Protein AF-A0A518JN68-F1 (afdb_monomer_lite)

Structure (mmCIF, N/CA/C/O backbone):
data_AF-A0A518JN68-F1
#
_entry.id   AF-A0A518JN68-F1
#
loop_
_atom_site.group_PDB
_atom_site.id
_atom_site.type_symbol
_atom_site.label_atom_id
_atom_site.label_alt_id
_atom_site.label_comp_id
_atom_site.label_asym_id
_atom_site.label_entity_id
_atom_site.label_seq_id
_atom_site.pdbx_PDB_ins_code
_atom_site.Cartn_x
_atom_site.Cartn_y
_atom_site.Cartn_z
_atom_site.occupancy
_atom_site.B_iso_or_equiv
_atom_site.auth_seq_id
_atom_site.auth_comp_id
_atom_site.auth_asym_id
_atom_site.auth_atom_id
_atom_site.pdbx_PDB_model_num
ATOM 1 N N . MET A 1 1 ? 33.471 -56.513 -25.341 1.00 42.53 1 MET A N 1
ATOM 2 C CA . MET A 1 1 ? 32.987 -55.777 -24.160 1.00 42.53 1 MET A CA 1
ATOM 3 C C . MET A 1 1 ? 33.832 -54.526 -24.106 1.00 42.53 1 MET A C 1
ATOM 5 O O . MET A 1 1 ? 34.968 -54.594 -23.669 1.00 42.53 1 MET A O 1
ATOM 9 N N . SER A 1 2 ? 33.369 -53.483 -24.790 1.00 45.09 2 SER A N 1
ATOM 10 C CA . SER A 1 2 ? 34.049 -52.194 -24.896 1.00 45.09 2 SER A CA 1
ATOM 11 C C . SER A 1 2 ? 33.318 -51.240 -23.969 1.00 45.09 2 SER A C 1
ATOM 13 O O . SER A 1 2 ? 32.197 -50.837 -24.280 1.00 45.09 2 SER A O 1
ATOM 15 N N . ASP A 1 3 ? 33.932 -50.961 -22.826 1.00 44.94 3 ASP A N 1
ATOM 16 C CA . ASP A 1 3 ? 33.468 -49.961 -21.876 1.00 44.94 3 ASP A CA 1
ATOM 17 C C . ASP A 1 3 ? 33.630 -48.584 -22.522 1.00 44.94 3 ASP A C 1
ATOM 19 O O . ASP A 1 3 ? 34.736 -48.113 -22.779 1.00 44.94 3 ASP A O 1
ATOM 23 N N . THR A 1 4 ? 32.505 -47.977 -22.888 1.00 53.88 4 THR A N 1
ATOM 24 C CA . THR A 1 4 ? 32.442 -46.569 -23.270 1.00 53.88 4 THR A CA 1
ATOM 25 C C . THR A 1 4 ? 32.111 -45.796 -22.005 1.00 53.88 4 THR A C 1
ATOM 27 O O . THR A 1 4 ? 30.947 -45.692 -21.624 1.00 53.88 4 THR A O 1
ATOM 30 N N . GLU A 1 5 ? 33.146 -45.299 -21.332 1.00 52.12 5 GLU A N 1
ATOM 31 C CA . GLU A 1 5 ? 33.002 -44.273 -20.303 1.00 52.12 5 GLU A CA 1
ATOM 32 C C . GLU A 1 5 ? 32.445 -43.012 -20.978 1.00 52.12 5 GLU A C 1
ATOM 34 O O . GLU A 1 5 ? 33.136 -42.321 -21.726 1.00 52.12 5 GLU A O 1
ATOM 39 N N . GLN A 1 6 ? 31.152 -42.756 -20.778 1.00 54.94 6 GLN A N 1
ATOM 40 C CA . GLN A 1 6 ? 30.529 -41.481 -21.113 1.00 54.94 6 GLN A CA 1
ATOM 41 C C . GLN A 1 6 ? 31.010 -40.443 -20.096 1.00 54.94 6 GLN A C 1
ATOM 43 O O . GLN A 1 6 ? 30.575 -40.447 -18.946 1.00 54.94 6 GLN A O 1
ATOM 48 N N . GLN A 1 7 ? 31.915 -39.564 -20.528 1.00 51.12 7 GLN A N 1
ATOM 49 C CA . GLN A 1 7 ? 32.165 -38.288 -19.864 1.00 51.12 7 GLN A CA 1
ATOM 50 C C . GLN A 1 7 ? 30.872 -37.466 -19.911 1.00 51.12 7 GLN A C 1
ATOM 52 O O . GLN A 1 7 ? 30.413 -37.079 -20.984 1.00 51.12 7 GLN A O 1
ATOM 57 N N . PHE A 1 8 ? 30.263 -37.258 -18.746 1.00 49.22 8 PHE A N 1
ATOM 58 C CA . PHE A 1 8 ? 29.300 -36.187 -18.531 1.00 49.22 8 PHE A CA 1
ATOM 59 C C . PHE A 1 8 ? 30.104 -34.889 -18.428 1.00 49.22 8 PHE A C 1
ATOM 61 O O . PHE A 1 8 ? 30.828 -34.701 -17.453 1.00 49.22 8 PHE A O 1
ATOM 68 N N . ASP A 1 9 ? 30.008 -34.027 -19.439 1.00 48.59 9 ASP A N 1
ATOM 69 C CA . ASP A 1 9 ? 30.359 -32.618 -19.281 1.00 48.59 9 ASP A CA 1
ATOM 70 C C . ASP A 1 9 ? 29.320 -32.002 -18.329 1.00 48.59 9 ASP A C 1
ATOM 72 O O . ASP A 1 9 ? 28.151 -31.838 -18.691 1.00 48.59 9 ASP A O 1
ATOM 76 N N . GLU A 1 10 ? 29.729 -31.707 -17.093 1.00 53.62 10 GLU A N 1
ATOM 77 C CA . GLU A 1 10 ? 29.070 -30.698 -16.263 1.00 53.62 10 GLU A CA 1
ATOM 78 C C . GLU A 1 10 ? 29.218 -29.364 -16.999 1.00 53.62 10 GLU A C 1
ATOM 80 O O . GLU A 1 10 ? 30.264 -28.717 -16.969 1.00 53.62 10 GLU A O 1
ATOM 85 N N . VAL A 1 11 ? 28.176 -28.983 -17.736 1.00 53.75 11 VAL A N 1
ATOM 86 C CA . VAL A 1 11 ? 28.005 -27.602 -18.174 1.00 53.75 11 VAL A CA 1
ATOM 87 C C . VAL A 1 11 ? 27.607 -26.841 -16.917 1.00 53.75 11 VAL A C 1
ATOM 89 O O . VAL A 1 11 ? 26.432 -26.803 -16.567 1.00 53.75 11 VAL A O 1
ATOM 92 N N . ASP A 1 12 ? 28.600 -26.334 -16.187 1.00 47.81 12 ASP A N 1
ATOM 93 C CA . ASP A 1 12 ? 28.372 -25.337 -15.146 1.00 47.81 12 ASP A CA 1
ATOM 94 C C . ASP A 1 12 ? 27.533 -24.209 -15.761 1.00 47.81 12 ASP A C 1
ATOM 96 O O . ASP A 1 12 ? 27.920 -23.626 -16.779 1.00 47.81 12 ASP A O 1
ATOM 100 N N . ASP A 1 13 ? 26.372 -23.945 -15.161 1.00 52.00 13 ASP A N 1
ATOM 101 C CA . ASP A 1 13 ? 25.485 -22.828 -15.469 1.00 52.00 13 ASP A CA 1
ATOM 102 C C . ASP A 1 13 ? 26.278 -21.511 -15.381 1.00 52.00 13 ASP A C 1
ATOM 104 O O . ASP A 1 13 ? 26.407 -20.898 -14.319 1.00 52.00 13 ASP A O 1
ATOM 108 N N . ILE A 1 14 ? 26.830 -21.052 -16.506 1.00 52.84 14 ILE A N 1
ATOM 109 C CA . ILE A 1 14 ? 27.330 -19.680 -16.650 1.00 52.84 14 ILE A CA 1
ATOM 110 C C . ILE A 1 14 ? 26.118 -18.784 -16.933 1.00 52.84 14 ILE A C 1
ATOM 112 O O . ILE A 1 14 ? 26.011 -18.187 -17.998 1.00 52.84 14 ILE A O 1
ATOM 116 N N . ASP A 1 15 ? 25.205 -18.683 -15.970 1.00 60.00 15 ASP A N 1
ATOM 117 C CA . ASP A 1 15 ? 24.156 -17.662 -15.961 1.00 60.00 15 ASP A CA 1
ATOM 118 C C . ASP A 1 15 ? 24.574 -16.565 -14.977 1.00 60.00 15 ASP A C 1
ATOM 120 O O . ASP A 1 15 ? 24.053 -16.409 -13.872 1.00 60.00 15 ASP A O 1
ATOM 124 N N . GLY A 1 16 ? 25.600 -15.806 -15.375 1.00 65.31 16 GLY A N 1
ATOM 125 C CA . GLY A 1 16 ? 25.858 -14.502 -14.768 1.00 65.31 16 GLY A CA 1
ATOM 126 C C . GLY A 1 16 ? 24.663 -13.566 -15.005 1.00 65.31 16 GLY A C 1
ATOM 127 O O . GLY A 1 16 ? 23.911 -13.771 -15.960 1.00 65.31 16 GLY A O 1
ATOM 128 N N . PRO A 1 17 ? 24.464 -12.535 -14.163 1.00 71.62 17 PRO A N 1
ATOM 129 C CA . PRO A 1 17 ? 23.340 -11.625 -14.337 1.00 71.62 17 PRO A CA 1
ATOM 130 C C . PRO A 1 17 ? 23.443 -10.943 -15.712 1.00 71.62 17 PRO A C 1
ATOM 132 O O . PRO A 1 17 ? 24.482 -10.382 -16.061 1.00 71.62 17 PRO A O 1
ATOM 135 N N . TYR A 1 18 ? 22.373 -11.030 -16.503 1.00 82.69 18 TYR A N 1
ATOM 136 C CA . TYR A 1 18 ? 22.255 -10.392 -17.813 1.00 82.69 18 TYR A CA 1
ATOM 137 C C . TYR A 1 18 ? 21.159 -9.333 -17.775 1.00 82.69 18 TYR A C 1
ATOM 139 O O . TYR A 1 18 ? 20.169 -9.461 -17.060 1.00 82.69 18 TYR A O 1
ATOM 147 N N . CYS A 1 19 ? 21.325 -8.276 -18.560 1.00 85.75 19 CYS A N 1
ATOM 148 C CA . CYS A 1 19 ? 20.320 -7.236 -18.688 1.00 85.75 19 CYS A CA 1
ATOM 149 C C . CYS A 1 19 ? 19.088 -7.772 -19.431 1.00 85.75 19 CYS A C 1
ATOM 151 O O . CYS A 1 19 ? 19.186 -8.119 -20.606 1.00 85.75 19 CYS A O 1
ATOM 153 N N . GLU A 1 20 ? 17.906 -7.756 -18.819 1.00 83.19 20 GLU A N 1
ATOM 154 C CA . GLU A 1 20 ? 16.652 -8.155 -19.478 1.00 83.19 20 GLU A CA 1
ATOM 155 C C . GLU A 1 20 ? 16.263 -7.230 -20.642 1.00 83.19 20 GLU A C 1
ATOM 157 O O . GLU A 1 20 ? 15.602 -7.653 -21.588 1.00 83.19 20 GLU A O 1
ATOM 162 N N . GLY A 1 21 ? 16.693 -5.964 -20.602 1.00 81.94 21 GLY A N 1
ATOM 163 C CA . GLY A 1 21 ? 16.383 -4.980 -21.641 1.00 81.94 21 GLY A CA 1
ATOM 164 C C . GLY A 1 21 ? 17.156 -5.179 -22.949 1.00 81.94 21 GLY A C 1
ATOM 165 O O . GLY A 1 21 ? 16.618 -4.909 -24.023 1.00 81.94 21 GLY A O 1
ATOM 166 N N . CYS A 1 22 ? 18.410 -5.641 -22.883 1.00 86.69 22 CYS A N 1
ATOM 167 C CA . CYS A 1 22 ? 19.275 -5.775 -24.065 1.00 86.69 22 CYS A CA 1
ATOM 168 C C . CYS A 1 22 ? 19.955 -7.144 -24.230 1.00 86.69 22 CYS A C 1
ATOM 170 O O . CYS A 1 22 ? 20.584 -7.374 -25.262 1.00 86.69 22 CYS A O 1
ATOM 172 N N . GLY A 1 23 ? 19.834 -8.044 -23.254 1.00 83.06 23 GLY A N 1
ATOM 173 C CA . GLY A 1 23 ? 20.484 -9.358 -23.232 1.00 83.06 23 GLY A CA 1
ATOM 174 C C . GLY A 1 23 ? 21.990 -9.319 -22.965 1.00 83.06 23 GLY A C 1
ATOM 175 O O . GLY A 1 23 ? 22.656 -10.336 -23.131 1.00 83.06 23 GLY A O 1
ATOM 176 N N . ASP A 1 24 ? 22.544 -8.159 -22.603 1.00 82.62 24 ASP A N 1
ATOM 177 C CA . ASP A 1 24 ? 23.982 -8.004 -22.388 1.00 82.62 24 ASP A CA 1
ATOM 178 C C . ASP A 1 24 ? 24.397 -8.538 -21.011 1.00 82.62 24 ASP A C 1
ATOM 180 O O . ASP A 1 24 ? 23.756 -8.239 -20.004 1.00 82.62 24 ASP A O 1
ATOM 184 N N . SER A 1 25 ? 25.478 -9.314 -20.966 1.00 74.69 25 SER A N 1
ATOM 185 C CA . SER A 1 25 ? 26.026 -9.937 -19.753 1.00 74.69 25 SER A CA 1
ATOM 186 C C . SER A 1 25 ? 27.144 -9.093 -19.128 1.00 74.69 25 SER A C 1
ATOM 188 O O . SER A 1 25 ? 28.075 -9.625 -18.515 1.00 74.69 25 SER A O 1
ATOM 190 N N . THR A 1 26 ? 27.143 -7.783 -19.382 1.00 63.50 26 THR A N 1
ATOM 191 C CA . THR A 1 26 ? 28.141 -6.864 -18.834 1.00 63.50 26 THR A CA 1
ATOM 192 C C . THR A 1 26 ? 27.964 -6.739 -17.322 1.00 63.50 26 THR A C 1
ATOM 194 O O . THR A 1 26 ? 26.854 -6.768 -16.806 1.00 63.50 26 THR A O 1
ATOM 197 N N . GLY A 1 27 ? 29.073 -6.626 -16.585 1.00 63.75 27 GLY A N 1
ATOM 198 C CA . GLY A 1 27 ? 29.074 -6.635 -15.114 1.00 63.75 27 GLY A CA 1
ATOM 199 C C . GLY A 1 27 ? 28.425 -5.417 -14.440 1.00 63.75 27 GLY A C 1
ATOM 200 O O . GLY A 1 27 ? 28.427 -5.350 -13.214 1.00 63.75 27 GLY A O 1
ATOM 201 N N . ASP A 1 28 ? 27.875 -4.486 -15.222 1.00 70.44 28 ASP A N 1
ATOM 202 C CA . ASP A 1 28 ? 27.237 -3.243 -14.782 1.00 70.44 28 ASP A CA 1
ATOM 203 C C . ASP A 1 28 ? 25.706 -3.381 -14.878 1.00 70.44 28 ASP A C 1
ATOM 205 O O . ASP A 1 28 ? 25.032 -2.659 -15.619 1.00 70.44 28 ASP A O 1
ATOM 209 N N . VAL A 1 29 ? 25.160 -4.385 -14.186 1.00 76.12 29 VAL A N 1
ATOM 210 C CA . VAL A 1 29 ? 23.715 -4.637 -14.096 1.00 76.12 29 VAL A CA 1
ATOM 211 C C . VAL A 1 29 ? 23.219 -4.412 -12.671 1.00 76.12 29 VAL A C 1
ATOM 213 O O . VAL A 1 29 ? 23.753 -4.964 -11.709 1.00 76.12 29 VAL A O 1
ATOM 216 N N . GLU A 1 30 ? 22.169 -3.608 -12.537 1.00 77.56 30 GLU A N 1
ATOM 217 C CA . GLU A 1 30 ? 21.466 -3.363 -11.284 1.00 77.56 30 GLU A CA 1
ATOM 218 C C . GLU A 1 30 ? 20.262 -4.303 -11.156 1.00 77.56 30 GLU A C 1
ATOM 220 O O . GLU A 1 30 ? 19.541 -4.561 -12.124 1.00 77.56 30 GLU A O 1
ATOM 225 N N . SER A 1 31 ? 20.030 -4.810 -9.942 1.00 77.06 31 SER A N 1
ATOM 226 C CA . SER A 1 31 ? 18.837 -5.599 -9.627 1.00 77.06 31 SER A CA 1
ATOM 227 C C . SER A 1 31 ? 17.668 -4.675 -9.300 1.00 77.06 31 SER A C 1
ATOM 229 O O . SER A 1 31 ? 17.744 -3.824 -8.407 1.00 77.06 31 SER A O 1
ATOM 231 N N . LEU A 1 32 ? 16.552 -4.896 -9.988 1.00 75.25 32 LEU A N 1
ATOM 232 C CA . LEU A 1 32 ? 15.265 -4.299 -9.678 1.00 75.25 32 LEU A CA 1
ATOM 233 C C . LEU A 1 32 ? 14.252 -5.428 -9.466 1.00 75.25 32 LEU A C 1
ATOM 235 O O . LEU A 1 32 ? 13.670 -5.940 -10.415 1.00 75.25 32 LEU A O 1
ATOM 239 N N . GLY A 1 33 ? 14.063 -5.827 -8.204 1.00 76.12 33 GLY A N 1
ATOM 240 C CA . GLY A 1 33 ? 13.282 -7.029 -7.891 1.00 76.12 33 GLY A CA 1
ATOM 241 C C . GLY A 1 33 ? 14.067 -8.281 -8.277 1.00 76.12 33 GLY A C 1
ATOM 242 O O . GLY A 1 33 ? 15.260 -8.361 -7.982 1.00 76.12 33 GLY A O 1
ATOM 243 N N . ASP A 1 34 ? 13.411 -9.211 -8.962 1.00 75.75 34 ASP A N 1
ATOM 244 C CA . ASP A 1 34 ? 14.040 -10.451 -9.444 1.00 75.75 34 ASP A CA 1
ATOM 245 C C . ASP A 1 34 ? 14.740 -10.286 -10.810 1.00 75.75 34 ASP A C 1
ATOM 247 O O . ASP A 1 34 ? 15.384 -11.213 -11.302 1.00 75.75 34 ASP A O 1
ATOM 251 N N . SER A 1 35 ? 14.657 -9.089 -11.396 1.00 79.81 35 SER A N 1
ATOM 252 C CA . SER A 1 35 ? 15.182 -8.758 -12.721 1.00 79.81 35 SER A CA 1
ATOM 253 C C . SER A 1 35 ? 16.469 -7.942 -12.659 1.00 79.81 35 SER A C 1
ATOM 255 O O . SER A 1 35 ? 16.674 -7.146 -11.738 1.00 79.81 35 SER A O 1
ATOM 257 N N . TRP A 1 36 ? 17.310 -8.081 -13.685 1.00 84.12 36 TRP A N 1
ATOM 258 C CA . TRP A 1 36 ? 18.582 -7.365 -13.815 1.00 84.12 36 TRP A CA 1
ATOM 259 C C . TRP A 1 36 ? 18.569 -6.473 -15.056 1.00 84.12 36 TRP A C 1
ATOM 261 O O . TRP A 1 36 ? 18.183 -6.907 -16.139 1.00 84.12 36 TRP A O 1
ATOM 271 N N . TYR A 1 37 ? 19.001 -5.220 -14.919 1.00 85.62 37 TYR A N 1
ATOM 272 C CA . TYR A 1 37 ? 19.050 -4.251 -16.016 1.00 85.62 37 TYR A CA 1
ATOM 273 C C . TYR A 1 37 ? 20.385 -3.519 -16.015 1.00 85.62 37 TYR A C 1
ATOM 275 O O . TYR A 1 37 ? 20.862 -3.111 -14.964 1.00 85.62 37 TYR A O 1
ATOM 283 N N . CYS A 1 38 ? 20.971 -3.291 -17.190 1.00 88.62 38 CYS A N 1
ATOM 284 C CA . CYS A 1 38 ? 22.090 -2.361 -17.294 1.00 88.62 38 CYS A CA 1
ATOM 285 C C . CYS A 1 38 ? 21.598 -0.920 -17.121 1.00 88.62 38 CYS A C 1
ATOM 287 O O . CYS A 1 38 ? 20.467 -0.597 -17.510 1.00 88.62 38 CYS A O 1
ATOM 289 N N . ASP A 1 39 ? 22.466 -0.042 -16.617 1.00 86.00 39 ASP A N 1
ATOM 290 C CA . ASP A 1 39 ? 22.148 1.363 -16.321 1.00 86.00 39 ASP A CA 1
ATOM 291 C C . ASP A 1 39 ? 21.450 2.075 -17.480 1.00 86.00 39 ASP A C 1
ATOM 293 O O . ASP A 1 39 ? 20.510 2.843 -17.279 1.00 86.00 39 ASP A O 1
ATOM 297 N N . SER A 1 40 ? 21.884 1.807 -18.716 1.00 86.38 40 SER A N 1
ATOM 298 C CA . SER A 1 40 ? 21.300 2.428 -19.906 1.00 86.38 40 SER A CA 1
ATOM 299 C C . SER A 1 40 ? 19.868 1.967 -20.164 1.00 86.38 40 SER A C 1
ATOM 301 O O . SER A 1 40 ? 19.033 2.790 -20.537 1.00 86.38 40 SER A O 1
ATOM 303 N N . CYS A 1 41 ? 19.581 0.670 -20.017 1.00 86.31 41 CYS A N 1
ATOM 304 C CA . CYS A 1 41 ? 18.232 0.144 -20.228 1.00 86.31 41 CYS A CA 1
ATOM 305 C C . CYS A 1 41 ? 17.305 0.596 -19.103 1.00 86.31 41 CYS A C 1
ATOM 307 O O . CYS A 1 41 ? 16.192 1.047 -19.370 1.00 86.31 41 CYS A O 1
ATOM 309 N N . LEU A 1 42 ? 17.793 0.549 -17.861 1.00 86.44 42 LEU A N 1
ATOM 310 C CA . LEU A 1 42 ? 17.030 0.994 -16.706 1.00 86.44 42 LEU A CA 1
ATOM 311 C C . LEU A 1 42 ? 16.724 2.494 -16.788 1.00 86.44 42 LEU A C 1
ATOM 313 O O . LEU A 1 42 ? 15.569 2.890 -16.663 1.00 86.44 42 LEU A O 1
ATOM 317 N N . SER A 1 43 ? 17.723 3.329 -17.083 1.00 86.69 43 SER A N 1
ATOM 318 C CA . SER A 1 43 ? 17.543 4.783 -17.212 1.00 86.69 43 SER A CA 1
ATOM 319 C C . SER A 1 43 ? 16.575 5.164 -18.331 1.00 86.69 43 SER A C 1
ATOM 321 O O . SER A 1 43 ? 15.871 6.166 -18.212 1.00 86.69 43 SER A O 1
ATOM 323 N N . ALA A 1 44 ? 16.534 4.384 -19.416 1.00 88.12 44 ALA A N 1
ATOM 324 C CA . ALA A 1 44 ? 15.612 4.615 -20.521 1.00 88.12 44 ALA A CA 1
ATOM 325 C C . ALA A 1 44 ? 14.173 4.197 -20.180 1.00 88.12 44 ALA A C 1
ATOM 327 O O . ALA A 1 44 ? 13.243 4.916 -20.527 1.00 88.12 44 ALA A O 1
ATOM 328 N N . ALA A 1 45 ? 13.984 3.062 -19.500 1.00 88.06 45 ALA A N 1
ATOM 329 C CA . ALA A 1 45 ? 12.660 2.495 -19.244 1.00 88.06 45 ALA A CA 1
ATOM 330 C C . ALA A 1 45 ? 11.981 3.043 -17.975 1.00 88.06 45 ALA A C 1
ATOM 332 O O . ALA A 1 45 ? 10.760 3.196 -17.930 1.00 88.06 45 ALA A O 1
ATOM 333 N N . LEU A 1 46 ? 12.761 3.365 -16.938 1.00 89.44 46 LEU A N 1
ATOM 334 C CA . LEU A 1 46 ? 12.247 3.746 -15.622 1.00 89.44 46 LEU A CA 1
ATOM 335 C C . LEU A 1 46 ? 11.306 4.969 -15.641 1.00 89.44 46 LEU A C 1
ATOM 337 O O . LEU A 1 46 ? 10.287 4.919 -14.946 1.00 89.44 46 LEU A O 1
ATOM 341 N N . PRO A 1 47 ? 11.577 6.059 -16.394 1.00 92.75 47 PRO A N 1
ATOM 342 C CA . PRO A 1 47 ? 10.663 7.201 -16.460 1.00 92.75 47 PRO A CA 1
ATOM 343 C C . PRO A 1 47 ? 9.287 6.837 -17.031 1.00 92.75 47 PRO A C 1
ATOM 345 O O . PRO A 1 47 ? 8.263 7.271 -16.491 1.00 92.75 47 PRO A O 1
ATOM 348 N N . ASP A 1 48 ? 9.264 6.014 -18.080 1.00 93.56 48 ASP A N 1
ATOM 349 C CA . ASP A 1 48 ? 8.029 5.570 -18.727 1.00 93.56 48 ASP A CA 1
ATOM 350 C C . ASP A 1 48 ? 7.239 4.665 -17.778 1.00 93.56 48 ASP A C 1
ATOM 352 O O . ASP A 1 48 ? 6.064 4.920 -17.520 1.00 93.56 48 ASP A O 1
ATOM 356 N N . TRP A 1 49 ? 7.897 3.692 -17.138 1.00 93.81 49 TRP A N 1
ATOM 357 C CA . TRP A 1 49 ? 7.252 2.820 -16.149 1.00 93.81 49 TRP A CA 1
ATOM 358 C C . TRP A 1 49 ? 6.699 3.586 -14.946 1.00 93.81 49 TRP A C 1
ATOM 360 O O . TRP A 1 49 ? 5.580 3.312 -14.516 1.00 93.81 49 TRP A O 1
ATOM 370 N N . LYS A 1 50 ? 7.440 4.567 -14.407 1.00 94.00 50 LYS A N 1
ATOM 371 C CA . LYS A 1 50 ? 6.948 5.429 -13.316 1.00 94.00 50 LYS A CA 1
ATOM 372 C C . LYS A 1 50 ? 5.704 6.214 -13.747 1.00 94.00 50 LYS A C 1
ATOM 374 O O . LYS A 1 50 ? 4.774 6.363 -12.952 1.00 94.00 50 LYS A O 1
ATOM 379 N N . THR A 1 51 ? 5.681 6.708 -14.986 1.00 96.12 51 THR A N 1
ATOM 380 C CA . THR A 1 51 ? 4.542 7.455 -15.539 1.00 96.12 51 THR A CA 1
ATOM 381 C C . THR A 1 51 ? 3.326 6.548 -15.711 1.00 96.12 51 THR A C 1
ATOM 383 O O . THR A 1 51 ? 2.268 6.848 -15.159 1.00 96.12 51 THR A O 1
ATOM 386 N N . GLU A 1 52 ? 3.491 5.403 -16.377 1.00 96.88 52 GLU A N 1
ATOM 387 C CA . GLU A 1 52 ? 2.428 4.411 -16.577 1.00 96.88 52 GLU A CA 1
ATOM 388 C C . GLU A 1 52 ? 1.842 3.924 -15.246 1.00 96.88 52 GLU A C 1
ATOM 390 O O . GLU A 1 52 ? 0.624 3.906 -15.070 1.00 96.88 52 GLU A O 1
ATOM 395 N N . ALA A 1 53 ? 2.697 3.572 -14.282 1.00 95.81 53 ALA A N 1
ATOM 396 C CA . ALA A 1 53 ? 2.274 3.094 -12.970 1.00 95.81 53 ALA A CA 1
ATOM 397 C C . ALA A 1 53 ? 1.477 4.154 -12.201 1.00 95.81 53 ALA A C 1
ATOM 399 O O . ALA A 1 53 ? 0.462 3.843 -11.571 1.00 95.81 53 ALA A O 1
ATOM 400 N N . ARG A 1 54 ? 1.902 5.422 -12.274 1.00 96.88 54 ARG A N 1
ATOM 401 C CA . ARG A 1 54 ? 1.183 6.538 -11.654 1.00 96.88 54 ARG A CA 1
ATOM 402 C C . ARG A 1 54 ? -0.185 6.745 -12.295 1.00 96.88 54 ARG A C 1
ATOM 404 O O . ARG A 1 54 ? -1.171 6.896 -11.576 1.00 96.88 54 ARG A O 1
ATOM 411 N N . GLU A 1 55 ? -0.257 6.765 -13.622 1.00 98.06 55 GLU A N 1
ATOM 412 C CA . GLU A 1 55 ? -1.523 6.918 -14.347 1.00 98.06 55 GLU A CA 1
ATOM 413 C C . GLU A 1 55 ? -2.478 5.761 -14.055 1.00 98.06 55 GLU A C 1
ATOM 415 O O . GLU A 1 55 ? -3.656 5.988 -13.771 1.00 98.06 55 GLU A O 1
ATOM 420 N N . PHE A 1 56 ? -1.960 4.532 -14.038 1.00 97.50 56 PHE A N 1
ATOM 421 C CA . PHE A 1 56 ? -2.714 3.350 -13.645 1.00 97.50 56 PHE A CA 1
ATOM 422 C C . PHE A 1 56 ? -3.269 3.493 -12.224 1.00 97.50 56 PHE A C 1
ATOM 424 O O . PHE A 1 56 ? -4.473 3.341 -12.012 1.00 97.50 56 PHE A O 1
ATOM 431 N N . ALA A 1 57 ? -2.422 3.841 -11.251 1.00 97.56 57 ALA A N 1
ATOM 432 C CA . ALA A 1 57 ? -2.838 3.994 -9.862 1.00 97.56 57 ALA A CA 1
ATOM 433 C C . ALA A 1 57 ? -3.921 5.076 -9.706 1.00 97.56 57 ALA A C 1
ATOM 435 O O . ALA A 1 57 ? -4.931 4.828 -9.049 1.00 97.56 57 ALA A O 1
ATOM 436 N N . LEU A 1 58 ? -3.768 6.231 -10.365 1.00 97.75 58 LEU A N 1
ATOM 437 C CA . LEU A 1 58 ? -4.761 7.315 -10.358 1.00 97.75 58 LEU A CA 1
ATOM 438 C C . LEU A 1 58 ? -6.120 6.887 -10.926 1.00 97.75 58 LEU A C 1
ATOM 440 O O . LEU A 1 58 ? -7.154 7.342 -10.442 1.00 97.75 58 LEU A O 1
ATOM 444 N N . GLN A 1 59 ? -6.127 6.037 -11.952 1.00 98.06 59 GLN A N 1
ATOM 445 C CA . GLN A 1 59 ? -7.358 5.581 -12.599 1.00 98.06 59 GLN A CA 1
ATOM 446 C C . GLN A 1 59 ? -8.049 4.443 -11.843 1.00 98.06 59 GLN A C 1
ATOM 448 O O . GLN A 1 59 ? -9.276 4.347 -11.871 1.00 98.06 59 GLN A O 1
ATOM 453 N N . GLN A 1 60 ? -7.275 3.552 -11.219 1.00 98.19 60 GLN A N 1
ATOM 454 C CA . GLN A 1 60 ? -7.795 2.288 -10.694 1.00 98.19 60 GLN A CA 1
ATOM 455 C C . GLN A 1 60 ? -8.012 2.288 -9.178 1.00 98.19 60 GLN A C 1
ATOM 457 O O . GLN A 1 60 ? -8.897 1.573 -8.703 1.00 98.19 60 GLN A O 1
ATOM 462 N N . CYS A 1 61 ? -7.235 3.054 -8.408 1.00 98.44 61 CYS A N 1
ATOM 463 C CA . CYS A 1 61 ? -7.331 3.059 -6.946 1.00 98.44 61 CYS A CA 1
ATOM 464 C C . CYS A 1 61 ? -8.618 3.740 -6.475 1.00 98.44 61 CYS A C 1
ATOM 466 O O . CYS A 1 61 ? -8.969 4.823 -6.946 1.00 98.44 61 CYS A O 1
ATOM 468 N N . LYS A 1 62 ? -9.317 3.121 -5.519 1.00 98.06 62 LYS A N 1
ATOM 469 C CA . LYS A 1 62 ? -10.541 3.682 -4.937 1.00 98.06 62 LYS A CA 1
ATOM 470 C C . LYS A 1 62 ? -10.858 3.103 -3.563 1.00 98.06 62 LYS A C 1
ATOM 472 O O . LYS A 1 62 ? -10.580 1.938 -3.282 1.00 98.06 62 LYS A O 1
ATOM 477 N N . ILE A 1 63 ? -11.555 3.903 -2.765 1.00 97.81 63 ILE A N 1
ATOM 478 C CA . ILE A 1 63 ? -12.266 3.448 -1.568 1.00 97.81 63 ILE A CA 1
ATOM 479 C C . ILE A 1 63 ? -13.527 2.704 -2.022 1.00 97.81 63 ILE A C 1
ATOM 481 O O . ILE A 1 63 ? -14.271 3.180 -2.884 1.00 97.81 63 ILE A O 1
ATOM 485 N N . THR A 1 64 ? -13.743 1.504 -1.495 1.00 97.69 64 THR A N 1
ATOM 486 C CA . THR A 1 64 ? -14.828 0.602 -1.915 1.00 97.69 64 THR A CA 1
ATOM 487 C C . THR A 1 64 ? -15.979 0.546 -0.923 1.00 97.69 64 THR A C 1
ATOM 489 O O . THR A 1 64 ? -17.100 0.219 -1.314 1.00 97.69 64 THR A O 1
ATOM 492 N N . THR A 1 65 ? -15.720 0.862 0.343 1.00 96.50 65 THR A N 1
ATOM 493 C CA . THR A 1 65 ? -16.693 0.841 1.442 1.00 96.50 65 THR A CA 1
ATOM 494 C C . THR A 1 65 ? -16.418 1.988 2.412 1.00 96.50 65 THR A C 1
ATOM 496 O O . THR A 1 65 ? -15.368 2.620 2.359 1.00 96.50 65 THR A O 1
ATOM 499 N N . ALA A 1 66 ? -17.386 2.292 3.280 1.00 96.31 66 ALA A N 1
ATOM 500 C CA . ALA A 1 66 ? -17.242 3.355 4.271 1.00 96.31 66 ALA A CA 1
ATOM 501 C C . ALA A 1 66 ? -16.112 3.040 5.263 1.00 96.31 66 ALA A C 1
ATOM 503 O O . ALA A 1 66 ? -16.077 1.942 5.820 1.00 96.31 66 ALA A O 1
ATOM 504 N N . ILE A 1 67 ? -15.226 4.012 5.484 1.00 96.12 67 ILE A N 1
ATOM 505 C CA . ILE A 1 67 ? -14.103 3.902 6.418 1.00 96.12 67 ILE A CA 1
ATOM 506 C C . ILE A 1 67 ? -14.635 3.988 7.857 1.00 96.12 67 ILE A C 1
ATOM 508 O O . ILE A 1 67 ? -15.442 4.871 8.150 1.00 96.12 67 ILE A O 1
ATOM 512 N N . PRO A 1 68 ? -14.221 3.084 8.763 1.00 94.44 68 PRO A N 1
ATOM 513 C CA . PRO A 1 68 ? -14.609 3.153 10.162 1.00 94.44 68 PRO A CA 1
ATOM 514 C C . PRO A 1 68 ? -13.836 4.263 10.876 1.00 94.44 68 PRO A C 1
ATOM 516 O O . PRO A 1 68 ? -12.654 4.477 10.606 1.00 94.44 68 PRO A O 1
ATOM 519 N N . GLU A 1 69 ? -14.481 4.916 11.837 1.00 91.69 69 GLU A N 1
ATOM 520 C CA . GLU A 1 69 ? -13.820 5.868 12.730 1.00 91.69 69 GLU A CA 1
ATOM 521 C C . GLU A 1 69 ? -12.767 5.151 13.590 1.00 91.69 69 GLU A C 1
ATOM 523 O O . GLU A 1 69 ? -12.971 4.017 14.042 1.00 91.69 69 GLU A O 1
ATOM 528 N N . PHE A 1 70 ? -11.623 5.800 13.805 1.00 94.12 70 PHE A N 1
ATOM 529 C CA . PHE A 1 70 ? -10.587 5.283 14.690 1.00 94.12 70 PHE 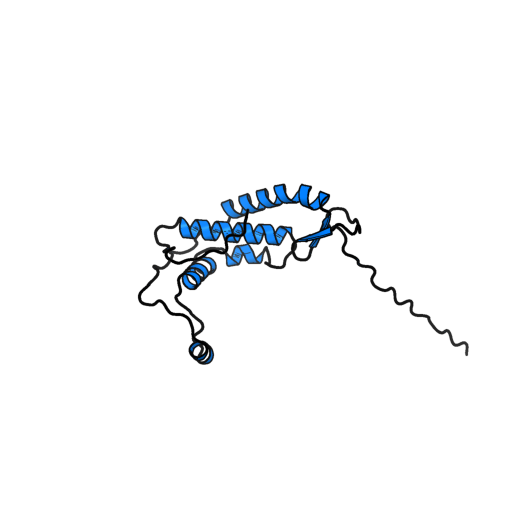A CA 1
ATOM 530 C C . PHE A 1 70 ? -10.933 5.572 16.157 1.00 94.12 70 PHE A C 1
ATOM 532 O O . PHE A 1 70 ? -11.031 6.727 16.568 1.00 94.12 70 PHE A O 1
ATOM 539 N N . ASP A 1 71 ? -11.074 4.522 16.971 1.00 91.94 71 ASP A N 1
ATOM 540 C CA . ASP A 1 71 ? -11.257 4.670 18.416 1.00 91.94 71 ASP A CA 1
ATOM 541 C C . ASP A 1 71 ? -9.905 4.681 19.141 1.00 91.94 71 ASP A C 1
ATOM 543 O O . ASP A 1 71 ? -9.311 3.637 19.427 1.00 91.94 71 ASP A O 1
ATOM 547 N N . SER A 1 72 ? -9.431 5.885 19.463 1.00 90.56 72 SER A N 1
ATOM 548 C CA . SER A 1 72 ? -8.196 6.083 20.230 1.00 90.56 72 SER A CA 1
ATOM 549 C C . SER A 1 72 ? -8.261 5.552 21.671 1.00 90.56 72 SER A C 1
ATOM 551 O O . SER A 1 72 ? -7.213 5.286 22.263 1.00 90.56 72 SER A O 1
ATOM 553 N N . LEU A 1 73 ? -9.455 5.367 22.251 1.00 92.44 73 LEU A N 1
ATOM 554 C CA . LEU A 1 73 ? -9.610 4.816 23.603 1.00 92.44 73 LEU A CA 1
ATOM 555 C C . LEU A 1 73 ? -9.405 3.299 23.635 1.00 92.44 73 LEU A C 1
ATOM 557 O O . LEU A 1 73 ? -9.035 2.760 24.678 1.00 92.44 73 LEU A O 1
ATOM 561 N N . ASP A 1 74 ? -9.587 2.632 22.496 1.00 91.69 74 ASP A N 1
ATOM 562 C CA . ASP A 1 74 ? -9.297 1.211 22.302 1.00 91.69 74 ASP A CA 1
ATOM 563 C C . ASP A 1 74 ? -7.892 0.981 21.713 1.00 91.69 74 ASP A C 1
ATOM 565 O O . ASP A 1 74 ? -7.605 -0.064 21.132 1.00 91.69 74 ASP A O 1
ATOM 569 N N . GLN A 1 75 ? -6.975 1.947 21.817 1.00 93.00 75 GLN A N 1
ATOM 570 C CA . GLN A 1 75 ? -5.635 1.773 21.267 1.00 93.00 75 GLN A CA 1
ATOM 571 C C . GLN A 1 75 ? -4.846 0.704 22.039 1.00 93.00 75 GLN A C 1
ATOM 573 O O . GLN A 1 75 ? -4.415 0.910 23.175 1.00 93.00 75 GLN A O 1
ATOM 578 N N . HIS A 1 76 ? -4.566 -0.422 21.384 1.00 92.94 76 HIS A N 1
ATOM 579 C CA . HIS A 1 76 ? -3.781 -1.512 21.957 1.00 92.94 76 HIS A CA 1
ATOM 580 C C . HIS A 1 76 ? -2.873 -2.177 20.915 1.00 92.94 76 HIS A C 1
AT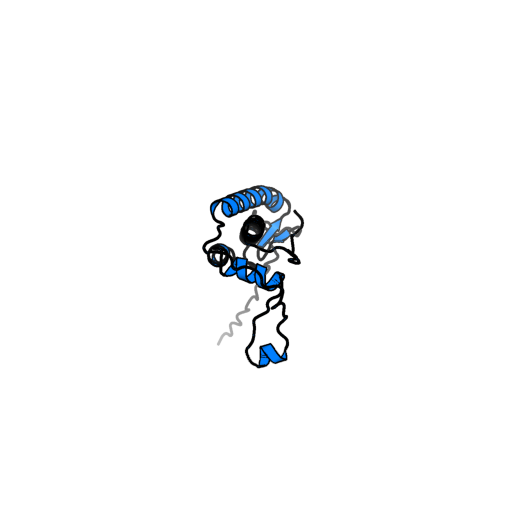OM 582 O O . HIS A 1 76 ? -3.140 -2.177 19.710 1.00 92.94 76 HIS A O 1
ATOM 588 N N . ARG A 1 77 ? -1.772 -2.763 21.392 1.00 94.06 77 ARG A N 1
ATOM 589 C CA . ARG A 1 77 ? -0.888 -3.625 20.603 1.00 94.06 77 ARG A CA 1
ATOM 590 C C . ARG A 1 77 ? -1.062 -5.056 21.092 1.00 94.06 77 ARG A C 1
ATOM 592 O O . ARG A 1 77 ? -0.941 -5.292 22.289 1.00 94.06 77 ARG A O 1
ATOM 599 N N . CYS A 1 78 ? -1.266 -5.980 20.160 1.00 93.88 78 CYS A N 1
ATOM 600 C CA . CYS A 1 78 ? -1.266 -7.413 20.430 1.00 93.88 78 CYS A CA 1
ATOM 601 C C . CYS A 1 78 ? 0.027 -7.806 21.149 1.00 93.88 78 CYS A C 1
ATOM 603 O O . CYS A 1 78 ? 1.132 -7.566 20.645 1.00 93.88 78 CYS A O 1
ATOM 605 N N . THR A 1 79 ? -0.108 -8.418 22.320 1.00 93.88 79 THR A N 1
ATOM 606 C CA . THR A 1 79 ? 1.024 -8.997 23.041 1.00 93.88 79 THR A CA 1
ATOM 607 C C . THR A 1 79 ? 1.329 -10.410 22.525 1.00 93.88 79 THR A C 1
ATOM 609 O O . THR A 1 79 ? 0.507 -11.017 21.833 1.00 93.88 79 THR A O 1
ATOM 612 N N . PRO A 1 80 ? 2.508 -10.976 22.840 1.00 95.62 80 PRO A N 1
ATOM 613 C CA . PRO A 1 80 ? 2.789 -12.379 22.540 1.00 95.62 80 PRO A CA 1
ATOM 614 C C . PRO A 1 80 ? 1.782 -13.354 23.173 1.00 95.62 80 PRO A C 1
ATOM 616 O O . PRO A 1 80 ? 1.434 -14.351 22.541 1.00 95.62 80 PRO A O 1
ATOM 619 N N . ASP A 1 81 ? 1.290 -13.057 24.381 1.00 95.81 81 ASP A N 1
ATOM 620 C CA . ASP A 1 81 ? 0.297 -13.888 25.073 1.00 95.81 81 ASP A CA 1
ATOM 621 C C . ASP A 1 81 ? -1.071 -13.815 24.376 1.00 95.81 81 ASP A C 1
ATOM 623 O O . ASP A 1 81 ? -1.683 -14.854 24.132 1.00 95.81 81 ASP A O 1
ATOM 627 N N . ASP A 1 82 ? -1.505 -12.619 23.956 1.00 94.44 82 ASP A N 1
ATOM 628 C CA . ASP A 1 82 ? -2.715 -12.430 23.138 1.00 94.44 82 ASP A CA 1
ATOM 629 C C . ASP A 1 82 ? -2.647 -13.277 21.864 1.00 94.44 82 ASP A C 1
ATOM 631 O O . ASP A 1 82 ? -3.568 -14.040 21.554 1.00 94.44 82 ASP A O 1
ATOM 635 N N . TYR A 1 83 ? -1.503 -13.219 21.177 1.00 92.06 83 TYR A N 1
ATOM 636 C CA . TYR A 1 83 ? -1.265 -13.988 19.962 1.00 92.06 83 TYR A CA 1
ATOM 637 C C . TYR A 1 83 ? -1.332 -15.498 20.218 1.00 92.06 83 TYR A C 1
ATOM 639 O O . TYR A 1 83 ? -1.943 -16.234 19.436 1.00 92.06 83 TYR A O 1
ATOM 647 N N . ALA A 1 84 ? -0.741 -15.969 21.322 1.00 95.25 84 ALA A N 1
ATOM 648 C CA . ALA A 1 84 ? -0.792 -17.370 21.740 1.00 95.25 84 ALA A CA 1
ATOM 649 C C . ALA A 1 84 ? -2.221 -17.828 22.082 1.00 95.25 84 ALA A C 1
ATOM 651 O O . ALA A 1 84 ? -2.567 -18.989 21.859 1.00 95.25 84 ALA A O 1
ATOM 652 N N . MET A 1 85 ? -3.062 -16.912 22.567 1.00 94.31 85 MET A N 1
ATOM 653 C CA . MET A 1 85 ? -4.487 -17.133 22.829 1.00 94.31 85 MET A CA 1
ATOM 654 C C . MET A 1 85 ? -5.373 -16.966 21.583 1.00 94.31 85 MET A C 1
ATOM 656 O O . MET A 1 85 ? -6.574 -17.226 21.651 1.00 94.31 85 MET A O 1
ATOM 660 N N . GLY A 1 86 ? -4.795 -16.587 20.439 1.00 92.44 86 GLY A N 1
ATOM 661 C CA . GLY A 1 86 ? -5.490 -16.444 19.158 1.00 92.44 86 GLY A CA 1
ATOM 662 C C . GLY A 1 86 ? -5.986 -15.031 18.843 1.00 92.44 86 GLY A C 1
ATOM 663 O O . GLY A 1 86 ? -6.521 -14.821 17.756 1.00 92.44 86 GLY A O 1
ATOM 664 N N . TYR A 1 87 ? -5.773 -14.058 19.729 1.00 91.38 87 TYR A N 1
ATOM 665 C CA . TYR A 1 87 ? -6.030 -12.646 19.453 1.00 91.38 87 TYR A CA 1
ATOM 666 C C . TYR A 1 87 ? -4.859 -12.089 18.644 1.00 91.38 87 TYR A C 1
ATOM 668 O O . TYR A 1 87 ? -3.758 -11.940 19.158 1.00 91.38 87 TYR A O 1
ATOM 676 N N . ARG A 1 88 ? -5.068 -11.838 17.349 1.00 90.25 88 ARG A N 1
ATOM 677 C CA . ARG A 1 88 ? -3.996 -11.420 16.420 1.00 90.25 88 ARG A CA 1
ATOM 678 C C . ARG A 1 88 ? -4.114 -9.977 15.950 1.00 90.25 88 ARG A C 1
ATOM 680 O O . ARG A 1 88 ? -3.301 -9.524 15.148 1.00 90.25 88 ARG A O 1
ATOM 687 N N . GLU A 1 89 ? -5.132 -9.276 16.420 1.00 91.50 89 GLU A N 1
ATOM 688 C CA . GLU A 1 89 ? -5.437 -7.920 15.992 1.00 91.50 89 GLU A CA 1
ATOM 689 C C . GLU A 1 89 ? -4.807 -6.899 16.939 1.00 91.50 89 GLU A C 1
ATOM 691 O O . GLU A 1 89 ? -4.546 -7.159 18.110 1.00 91.50 89 GLU A O 1
ATOM 696 N N . SER A 1 90 ? -4.485 -5.733 16.395 1.00 93.50 90 SER A N 1
ATOM 697 C CA . SER A 1 90 ? -4.029 -4.571 17.151 1.00 93.50 90 SER A CA 1
ATOM 698 C C . SER A 1 90 ? -4.809 -3.369 16.658 1.00 93.50 90 SER A C 1
ATOM 700 O O . SER A 1 90 ? -5.064 -3.263 15.460 1.00 93.50 90 SER A O 1
ATOM 702 N N . ASN A 1 91 ? -5.096 -2.424 17.541 1.00 93.31 91 ASN A N 1
ATOM 703 C CA . ASN A 1 91 ? -5.746 -1.168 17.185 1.00 93.31 91 ASN A CA 1
ATOM 7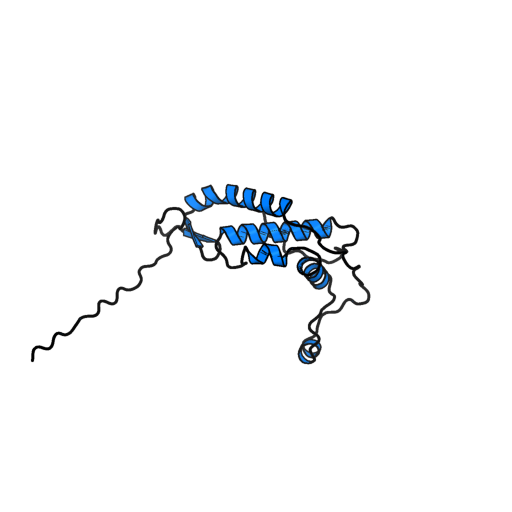04 C C . ASN A 1 91 ? -4.788 0.018 17.377 1.00 93.31 91 ASN A C 1
ATOM 706 O O . ASN A 1 91 ? -5.063 0.986 18.071 1.00 93.31 91 ASN A O 1
ATOM 710 N N . THR A 1 92 ? -3.592 -0.078 16.798 1.00 94.50 92 THR A N 1
ATOM 711 C CA . THR A 1 92 ? -2.670 1.072 16.699 1.00 94.50 92 THR A CA 1
ATOM 712 C C . THR A 1 92 ? -2.983 1.889 15.442 1.00 94.50 92 THR A C 1
ATOM 714 O O . THR A 1 92 ? -3.498 1.289 14.500 1.00 94.50 92 THR A O 1
ATOM 717 N N . PRO A 1 93 ? -2.608 3.181 15.344 1.00 94.38 93 PRO A N 1
ATOM 718 C CA . PRO A 1 93 ? -2.825 3.971 14.127 1.00 94.38 93 PRO A CA 1
ATOM 719 C C . PRO A 1 93 ? -2.329 3.274 12.851 1.00 94.38 93 PRO A C 1
ATOM 721 O O . PRO A 1 93 ? -3.059 3.168 11.874 1.00 94.38 93 PRO A O 1
ATOM 724 N N . ASN A 1 94 ? -1.138 2.666 12.882 1.00 93.31 94 ASN A N 1
ATOM 725 C CA . ASN A 1 94 ? -0.615 1.915 11.734 1.00 93.31 94 ASN A CA 1
ATOM 726 C C . ASN A 1 94 ? -1.412 0.636 11.430 1.00 93.31 94 ASN A C 1
ATOM 728 O O . ASN A 1 94 ? -1.551 0.266 10.267 1.00 93.31 94 ASN A O 1
ATOM 732 N N . ALA A 1 95 ? -1.932 -0.053 12.451 1.00 94.25 95 ALA A N 1
ATOM 733 C CA . ALA A 1 95 ? -2.775 -1.231 12.244 1.00 94.25 95 ALA A CA 1
ATOM 734 C C . ALA A 1 95 ? -4.150 -0.841 11.681 1.00 94.25 95 ALA A C 1
ATOM 736 O O . ALA A 1 95 ? -4.628 -1.484 10.751 1.00 94.25 95 ALA A O 1
ATOM 737 N N . TYR A 1 96 ? -4.731 0.254 12.177 1.00 95.38 96 TYR A N 1
ATOM 738 C CA . TYR A 1 96 ? -5.939 0.871 11.638 1.00 95.38 96 TYR A CA 1
ATOM 739 C C . TYR A 1 96 ? -5.756 1.280 10.173 1.00 95.38 96 TYR A C 1
ATOM 741 O O . TYR A 1 96 ? -6.550 0.887 9.324 1.00 95.38 96 TYR A O 1
ATOM 749 N N . ALA A 1 97 ? -4.675 1.989 9.856 1.00 95.38 97 ALA A N 1
ATOM 750 C CA . ALA A 1 97 ? -4.344 2.420 8.504 1.00 95.38 97 ALA A CA 1
ATOM 751 C C . ALA A 1 97 ? -4.121 1.233 7.549 1.00 95.38 97 ALA A C 1
ATOM 753 O O . ALA A 1 97 ? -4.626 1.216 6.425 1.00 95.38 97 ALA A O 1
ATOM 754 N N . CYS A 1 98 ? -3.424 0.196 8.023 1.00 95.00 98 CYS A N 1
ATOM 755 C CA . CYS A 1 98 ? -3.264 -1.068 7.310 1.00 95.00 98 CYS A CA 1
ATOM 756 C C . CYS A 1 98 ? -4.631 -1.705 7.019 1.00 95.00 98 CYS A C 1
ATOM 758 O O . CYS A 1 98 ? -4.940 -2.002 5.867 1.00 95.00 98 CYS A O 1
ATOM 760 N N . ARG A 1 99 ? -5.484 -1.839 8.040 1.00 95.44 99 ARG A N 1
ATOM 761 C CA . ARG A 1 99 ? -6.841 -2.372 7.900 1.00 95.44 99 ARG A CA 1
ATOM 762 C C . ARG A 1 99 ? -7.662 -1.563 6.893 1.00 95.44 99 ARG A C 1
ATOM 764 O O . ARG A 1 99 ? -8.263 -2.151 6.002 1.00 95.44 99 ARG A O 1
ATOM 771 N N . CYS A 1 100 ? -7.617 -0.231 6.971 1.00 96.88 100 CYS A N 1
ATOM 772 C CA . CYS A 1 100 ? -8.267 0.675 6.021 1.00 96.88 100 CYS A CA 1
ATOM 773 C C . CYS A 1 100 ? -7.854 0.379 4.576 1.00 96.88 100 CYS A C 1
ATOM 775 O O . CYS A 1 100 ? -8.711 0.193 3.714 1.00 96.88 100 CYS A O 1
ATOM 777 N N . ARG A 1 101 ? -6.547 0.246 4.325 1.00 96.75 101 ARG A N 1
ATOM 778 C CA . ARG A 1 101 ? -6.015 -0.110 3.006 1.00 96.75 101 ARG A CA 1
ATOM 779 C C . ARG A 1 101 ? -6.555 -1.455 2.515 1.00 96.75 101 ARG A C 1
ATOM 781 O O . ARG A 1 101 ? -7.037 -1.518 1.391 1.00 96.75 101 ARG A O 1
ATOM 788 N N . HIS A 1 102 ? -6.483 -2.511 3.320 1.00 95.94 102 HIS A N 1
ATOM 789 C CA . HIS A 1 102 ? -6.823 -3.866 2.867 1.00 95.94 102 HIS A CA 1
ATOM 790 C C . HIS A 1 102 ? -8.337 -4.115 2.756 1.00 95.94 102 HIS A C 1
ATOM 792 O O . HIS A 1 102 ? -8.794 -4.716 1.789 1.00 95.94 102 HIS A O 1
ATOM 798 N N . GLU A 1 103 ? -9.132 -3.631 3.712 1.00 96.94 103 GLU A N 1
ATOM 799 C CA . GLU A 1 103 ? -10.555 -3.986 3.818 1.00 96.94 103 GLU A CA 1
ATOM 800 C C . GLU A 1 103 ? -11.507 -2.960 3.190 1.00 96.94 103 GLU A C 1
ATOM 802 O O . GLU A 1 103 ? -12.631 -3.310 2.823 1.00 96.94 103 GLU A O 1
ATOM 807 N N . TYR A 1 104 ? -11.082 -1.698 3.068 1.00 97.75 104 TYR A N 1
ATOM 808 C CA . TYR A 1 104 ? -11.967 -0.590 2.679 1.00 97.75 104 TYR A CA 1
ATOM 809 C C . TYR A 1 104 ? -11.606 0.031 1.334 1.00 97.75 104 TYR A C 1
ATOM 811 O O . TYR A 1 104 ? -12.252 0.976 0.875 1.00 97.75 104 TYR A O 1
ATOM 819 N N . THR A 1 105 ? -10.605 -0.528 0.661 1.00 98.31 105 THR A N 1
ATOM 820 C CA . THR A 1 105 ? -10.212 -0.134 -0.688 1.00 98.31 105 THR A CA 1
ATOM 821 C C . THR A 1 105 ? -10.087 -1.357 -1.587 1.00 98.31 105 THR A C 1
ATOM 823 O O . THR A 1 105 ? -10.176 -2.497 -1.140 1.00 98.31 105 THR A O 1
ATOM 826 N N . ASN A 1 106 ? -9.846 -1.140 -2.878 1.00 97.88 106 ASN A N 1
ATOM 827 C CA . ASN A 1 106 ? -9.542 -2.228 -3.805 1.00 97.88 106 ASN A CA 1
ATOM 828 C C . ASN A 1 106 ? -8.057 -2.639 -3.832 1.00 97.88 106 ASN A C 1
ATOM 830 O O . ASN A 1 106 ? -7.657 -3.318 -4.778 1.00 97.88 106 ASN A O 1
ATOM 834 N N . TYR A 1 107 ? -7.254 -2.245 -2.835 1.00 97.31 107 TYR A N 1
ATOM 835 C CA . TYR A 1 107 ? -5.810 -2.493 -2.779 1.00 97.31 107 TYR A CA 1
ATOM 836 C C . TYR A 1 107 ? -5.440 -3.953 -3.063 1.00 97.31 107 TYR A C 1
ATOM 838 O O . TYR A 1 107 ? -4.710 -4.203 -4.019 1.00 97.31 107 TYR A O 1
ATOM 846 N N . ASP A 1 108 ? -5.995 -4.913 -2.313 1.00 96.38 108 ASP A N 1
ATOM 847 C CA . ASP A 1 108 ? -5.640 -6.338 -2.437 1.00 96.38 108 ASP A CA 1
ATOM 848 C C . ASP A 1 108 ? -5.924 -6.899 -3.833 1.00 96.38 108 ASP A C 1
ATOM 850 O O . ASP A 1 108 ? -5.130 -7.665 -4.380 1.00 96.38 108 ASP A O 1
ATOM 854 N N . ALA A 1 109 ? -7.031 -6.474 -4.445 1.00 96.50 109 ALA A N 1
ATOM 855 C CA . ALA A 1 109 ? -7.389 -6.888 -5.796 1.00 96.50 109 ALA A CA 1
ATOM 856 C C . ALA A 1 109 ? -6.429 -6.319 -6.853 1.00 96.50 109 ALA A C 1
ATOM 858 O O . ALA A 1 109 ? -6.151 -6.991 -7.843 1.00 96.50 109 ALA A O 1
ATOM 859 N N . LEU A 1 110 ? -5.927 -5.095 -6.654 1.00 96.06 110 LEU A N 1
ATOM 860 C CA . LEU A 1 110 ? -4.977 -4.467 -7.571 1.00 96.06 110 LEU A CA 1
ATOM 861 C C . LEU A 1 110 ? -3.580 -5.079 -7.441 1.00 96.06 110 LEU A C 1
ATOM 863 O O . LEU A 1 110 ? -2.985 -5.451 -8.450 1.00 96.06 110 LEU A O 1
ATOM 867 N N . VAL A 1 111 ? -3.062 -5.222 -6.217 1.00 93.94 111 VAL A N 1
ATOM 868 C CA . VAL A 1 111 ? -1.695 -5.729 -5.998 1.00 93.94 111 VAL A CA 1
ATOM 869 C C . VAL A 1 111 ? -1.557 -7.228 -6.250 1.00 93.94 111 VAL A C 1
ATOM 871 O O . VAL A 1 111 ? -0.447 -7.703 -6.464 1.00 93.94 111 VAL A O 1
ATOM 874 N N . ALA A 1 112 ? -2.659 -7.982 -6.311 1.00 92.31 112 ALA A N 1
ATOM 875 C CA . ALA A 1 112 ? -2.631 -9.377 -6.752 1.00 92.31 112 ALA A CA 1
ATOM 876 C C . ALA A 1 112 ? -2.060 -9.547 -8.176 1.00 92.31 112 ALA A C 1
ATOM 878 O O . ALA A 1 112 ? -1.534 -10.612 -8.491 1.00 92.31 112 ALA A O 1
ATOM 879 N N . GLY A 1 113 ? -2.154 -8.512 -9.022 1.00 88.62 113 GLY A N 1
ATOM 880 C CA . GLY A 1 113 ? -1.547 -8.489 -10.355 1.00 88.62 113 GLY A CA 1
ATOM 881 C C . GLY A 1 113 ? -0.091 -8.015 -10.391 1.00 88.62 113 GLY A C 1
ATOM 882 O O . GLY A 1 113 ? 0.527 -8.125 -11.441 1.00 88.62 113 GLY A O 1
ATOM 883 N N . PHE A 1 114 ? 0.440 -7.497 -9.278 1.00 87.56 114 PHE A N 1
ATOM 884 C CA . PHE A 1 114 ? 1.766 -6.878 -9.182 1.00 87.56 114 PHE A CA 1
ATOM 885 C C . PHE A 1 114 ? 2.448 -7.322 -7.879 1.00 87.56 114 PHE A C 1
ATOM 887 O O . PHE A 1 114 ? 2.401 -6.605 -6.870 1.00 87.56 114 PHE A O 1
ATOM 894 N N . PRO A 1 115 ? 3.022 -8.536 -7.840 1.00 77.94 115 PRO A N 1
ATOM 895 C CA . PRO A 1 115 ? 3.608 -9.069 -6.620 1.00 77.94 115 PRO A CA 1
ATOM 896 C C . PRO A 1 115 ? 4.751 -8.180 -6.109 1.00 77.94 115 PRO A C 1
ATOM 898 O O . PRO A 1 115 ? 5.548 -7.646 -6.873 1.00 77.94 115 PRO A O 1
ATOM 901 N N . GLN A 1 116 ? 4.875 -8.058 -4.783 1.00 70.19 116 GLN A N 1
ATOM 902 C CA . GLN A 1 116 ? 5.912 -7.235 -4.137 1.00 70.19 116 GLN A CA 1
ATOM 903 C C . GLN A 1 116 ? 7.348 -7.679 -4.484 1.00 70.19 116 GLN A C 1
ATOM 905 O O . GLN A 1 116 ? 8.273 -6.865 -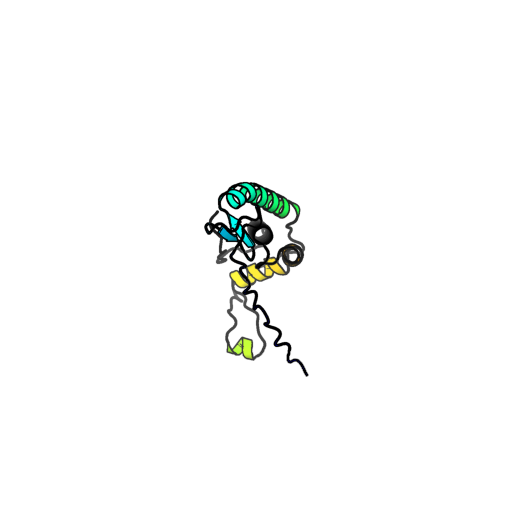4.457 1.00 70.19 116 GLN A O 1
ATOM 910 N N . HIS A 1 117 ? 7.514 -8.964 -4.793 1.00 72.19 117 HIS A N 1
ATOM 911 C CA . HIS A 1 117 ? 8.758 -9.590 -5.244 1.00 72.19 117 HIS A CA 1
ATOM 912 C C . HIS A 1 117 ? 8.703 -9.936 -6.740 1.00 72.19 117 HIS A C 1
ATOM 914 O O . HIS A 1 117 ? 9.331 -10.890 -7.166 1.00 72.19 117 HIS A O 1
ATOM 920 N N . GLY A 1 118 ? 7.878 -9.230 -7.517 1.00 71.06 118 GLY A N 1
ATOM 921 C CA . GLY A 1 118 ? 7.835 -9.385 -8.966 1.00 71.06 118 GLY A CA 1
ATOM 922 C C . GLY A 1 118 ? 9.063 -8.801 -9.657 1.00 71.06 118 GLY A C 1
ATOM 923 O O . GLY A 1 118 ? 10.029 -8.364 -9.015 1.00 71.06 118 GLY A O 1
ATOM 924 N N . ASP A 1 119 ? 8.984 -8.754 -10.984 1.00 81.12 119 ASP A N 1
ATOM 925 C CA . ASP A 1 119 ? 9.962 -8.036 -11.787 1.00 81.12 119 ASP A CA 1
ATOM 926 C C . ASP A 1 119 ? 10.022 -6.546 -11.395 1.00 81.12 119 ASP A C 1
ATOM 928 O O . ASP A 1 119 ? 9.199 -5.999 -10.641 1.00 81.12 119 ASP A O 1
ATOM 932 N N . GLY A 1 120 ? 11.048 -5.862 -11.890 1.00 81.94 120 GLY A N 1
ATOM 933 C CA . GLY A 1 120 ? 11.287 -4.478 -11.513 1.00 81.94 120 GLY A CA 1
ATOM 934 C C . GLY A 1 120 ? 10.141 -3.529 -11.865 1.00 81.94 120 GLY A C 1
ATOM 935 O O . GLY A 1 120 ? 9.902 -2.554 -11.145 1.00 81.94 120 GLY A O 1
ATOM 936 N N . ARG A 1 121 ? 9.390 -3.839 -12.925 1.00 87.94 121 ARG A N 1
ATOM 937 C CA . ARG A 1 121 ? 8.225 -3.068 -13.352 1.00 87.94 121 ARG A CA 1
ATOM 938 C C . ARG A 1 121 ? 7.044 -3.316 -12.420 1.00 87.94 121 ARG A C 1
ATOM 940 O O . ARG A 1 121 ? 6.451 -2.347 -11.946 1.00 87.94 121 ARG A O 1
ATOM 947 N N . ASP A 1 122 ? 6.747 -4.565 -12.088 1.00 90.25 122 ASP A N 1
ATOM 948 C CA . ASP A 1 122 ? 5.692 -4.939 -11.145 1.00 90.25 122 ASP A CA 1
ATOM 949 C C . ASP A 1 122 ? 5.897 -4.263 -9.793 1.00 90.25 122 ASP A C 1
ATOM 951 O O . ASP A 1 122 ? 4.956 -3.710 -9.217 1.00 90.25 122 ASP A O 1
ATOM 955 N N . ARG A 1 123 ? 7.145 -4.197 -9.317 1.00 87.31 123 ARG A N 1
ATOM 956 C CA . ARG A 1 123 ? 7.474 -3.478 -8.083 1.00 87.31 123 ARG A CA 1
ATOM 957 C C . ARG A 1 123 ? 7.142 -1.985 -8.168 1.00 87.31 123 ARG A C 1
ATOM 959 O O . ARG A 1 123 ? 6.654 -1.418 -7.189 1.00 87.31 123 ARG A O 1
ATOM 966 N N . ILE A 1 124 ? 7.376 -1.338 -9.311 1.00 91.12 124 ILE A N 1
ATOM 967 C CA . ILE A 1 124 ? 7.012 0.074 -9.525 1.00 91.12 124 ILE A CA 1
ATOM 968 C C . ILE A 1 124 ? 5.487 0.247 -9.495 1.00 91.12 124 ILE A C 1
ATOM 970 O O . ILE A 1 124 ? 4.995 1.161 -8.829 1.00 91.12 124 ILE A O 1
ATOM 974 N N . PHE A 1 125 ? 4.736 -0.646 -10.146 1.00 93.75 125 PHE A N 1
ATOM 975 C CA . PHE A 1 125 ? 3.268 -0.633 -10.118 1.00 93.75 125 PHE A CA 1
ATOM 976 C C . PHE A 1 125 ? 2.719 -0.856 -8.707 1.00 93.75 125 PHE A C 1
ATOM 978 O O . PHE A 1 125 ? 1.884 -0.075 -8.246 1.00 93.75 125 PHE A O 1
ATOM 985 N N . TYR A 1 126 ? 3.237 -1.853 -7.988 1.00 93.00 126 TYR A N 1
ATOM 986 C CA . TYR A 1 126 ? 2.903 -2.117 -6.590 1.00 93.00 126 TYR A CA 1
ATOM 987 C C . TYR A 1 126 ? 3.085 -0.868 -5.715 1.00 93.00 126 TYR A C 1
ATOM 989 O O . TYR A 1 126 ? 2.177 -0.482 -4.974 1.00 93.00 126 TYR A O 1
ATOM 997 N N . LEU A 1 127 ? 4.238 -0.198 -5.827 1.00 91.81 127 LEU A N 1
ATOM 998 C CA . LEU A 1 127 ? 4.536 1.007 -5.049 1.00 91.81 127 LEU A CA 1
ATOM 999 C C . LEU A 1 127 ? 3.614 2.177 -5.415 1.00 91.81 127 LEU A C 1
ATOM 1001 O O . LEU A 1 127 ? 3.152 2.884 -4.519 1.00 91.81 127 LEU A O 1
ATOM 1005 N N . ALA A 1 128 ? 3.307 2.365 -6.701 1.00 94.88 128 ALA A N 1
ATOM 1006 C CA . ALA A 1 128 ? 2.388 3.410 -7.149 1.00 94.88 128 ALA A CA 1
ATOM 1007 C C . ALA A 1 128 ? 0.960 3.184 -6.626 1.00 94.88 128 ALA A C 1
ATOM 1009 O O . ALA A 1 128 ? 0.334 4.123 -6.129 1.00 94.88 128 ALA A O 1
ATOM 1010 N N . ILE A 1 129 ? 0.465 1.941 -6.678 1.00 96.56 129 ILE A N 1
ATOM 1011 C CA . ILE A 1 129 ? -0.844 1.554 -6.130 1.00 96.56 129 ILE A CA 1
ATOM 1012 C C . ILE A 1 129 ? -0.878 1.815 -4.626 1.00 96.56 129 ILE A C 1
ATOM 1014 O O . ILE A 1 129 ? -1.795 2.471 -4.133 1.00 96.56 129 ILE A O 1
ATOM 1018 N N . ARG A 1 130 ? 0.140 1.345 -3.894 1.00 95.25 130 ARG A N 1
ATOM 1019 C CA . ARG A 1 130 ? 0.232 1.548 -2.447 1.00 95.25 130 ARG A CA 1
ATOM 1020 C C . ARG A 1 130 ? 0.201 3.029 -2.087 1.00 95.25 130 ARG A C 1
ATOM 1022 O O . ARG A 1 130 ? -0.646 3.420 -1.290 1.00 95.25 130 ARG A O 1
ATOM 1029 N N . ARG A 1 131 ? 1.055 3.845 -2.715 1.00 94.88 131 ARG A N 1
ATOM 1030 C CA . ARG A 1 131 ? 1.104 5.295 -2.476 1.00 94.88 131 ARG A CA 1
ATOM 1031 C C . ARG A 1 131 ? -0.245 5.949 -2.755 1.00 94.88 131 ARG A C 1
ATOM 1033 O O . ARG A 1 131 ? -0.721 6.718 -1.930 1.00 94.88 131 ARG A O 1
ATOM 1040 N N . ARG A 1 132 ? -0.899 5.623 -3.877 1.00 97.31 132 ARG A N 1
ATOM 1041 C CA . ARG A 1 132 ? -2.179 6.262 -4.205 1.00 97.31 132 ARG A CA 1
ATOM 1042 C C . ARG A 1 132 ? -3.305 5.866 -3.250 1.00 97.31 132 ARG A C 1
ATOM 1044 O O . ARG A 1 132 ? -4.167 6.691 -2.965 1.00 97.31 132 ARG A O 1
ATOM 1051 N N . ILE A 1 133 ? -3.320 4.628 -2.757 1.00 97.62 133 ILE A N 1
ATOM 1052 C CA . ILE A 1 133 ? -4.287 4.222 -1.733 1.00 97.62 133 ILE A CA 1
ATOM 1053 C C . ILE A 1 133 ? -4.042 4.970 -0.419 1.00 97.62 133 ILE A C 1
ATOM 1055 O O . ILE A 1 133 ? -5.004 5.426 0.189 1.00 97.62 133 ILE A O 1
ATOM 1059 N N . GLU A 1 134 ? -2.785 5.137 -0.004 1.00 95.56 134 GLU A N 1
ATOM 1060 C CA . GLU A 1 134 ? -2.433 5.920 1.190 1.00 95.56 134 GLU A CA 1
ATOM 1061 C C . GLU A 1 134 ? -2.901 7.383 1.046 1.00 95.56 134 GLU A C 1
ATOM 1063 O O . GLU A 1 134 ? -3.601 7.878 1.926 1.0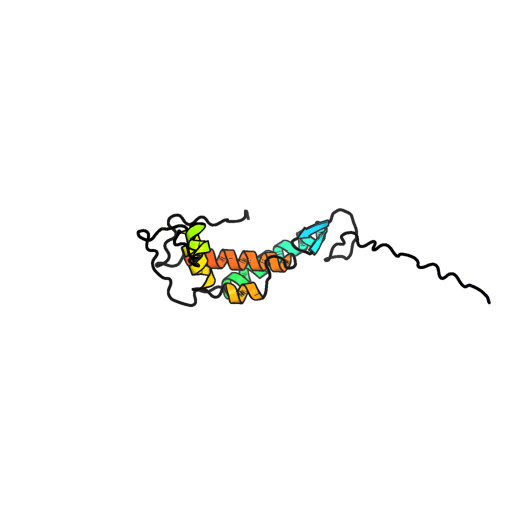0 95.56 134 GLU A O 1
ATOM 1068 N N . GLU A 1 135 ? -2.659 8.021 -0.105 1.00 95.75 135 GLU A N 1
ATOM 1069 C CA . GLU A 1 135 ? -3.174 9.369 -0.412 1.00 95.75 135 GLU A CA 1
ATOM 1070 C C . GLU A 1 135 ? -4.713 9.435 -0.368 1.00 95.75 135 GLU A C 1
ATOM 1072 O O . GLU A 1 135 ? -5.278 10.361 0.204 1.00 95.75 135 GLU A O 1
ATOM 1077 N N . LEU A 1 136 ? -5.416 8.446 -0.938 1.00 96.62 136 LEU A N 1
ATOM 1078 C CA . LEU A 1 136 ? -6.885 8.396 -0.909 1.00 96.62 136 LEU A CA 1
ATOM 1079 C C . LEU A 1 136 ? -7.443 8.291 0.511 1.00 96.62 136 LEU A C 1
ATOM 1081 O O . LEU A 1 136 ? -8.495 8.866 0.786 1.00 96.62 136 LEU A O 1
ATOM 1085 N N . LEU A 1 137 ? -6.775 7.536 1.385 1.00 96.44 137 LEU A N 1
ATOM 1086 C CA . LEU A 1 137 ? -7.160 7.437 2.788 1.00 96.44 137 LEU A CA 1
ATOM 1087 C C . LEU A 1 137 ? -6.952 8.784 3.484 1.00 96.44 137 LEU A C 1
ATOM 1089 O O . LEU A 1 137 ? -7.880 9.276 4.108 1.00 96.44 137 LEU A O 1
ATOM 1093 N N . GLU A 1 138 ? -5.793 9.422 3.315 1.00 94.81 138 GLU A N 1
ATOM 1094 C CA . GLU A 1 138 ? -5.505 10.740 3.904 1.00 94.81 138 GLU A CA 1
ATOM 1095 C C . GLU A 1 138 ? -6.440 11.855 3.418 1.00 94.81 138 GLU A C 1
ATOM 1097 O O . GLU A 1 138 ? -6.780 12.760 4.179 1.00 94.81 138 GLU A O 1
ATOM 1102 N N . GLU A 1 139 ? -6.862 11.798 2.155 1.00 94.69 139 GLU A N 1
ATOM 1103 C CA . GLU A 1 139 ? -7.831 12.725 1.564 1.00 94.69 139 GLU A CA 1
ATOM 1104 C C . GLU A 1 139 ? -9.265 12.495 2.091 1.00 94.69 139 GLU A C 1
ATOM 1106 O O . GLU A 1 139 ? -10.124 13.371 1.932 1.00 94.69 139 GLU A O 1
ATOM 1111 N N . HIS A 1 140 ? -9.558 11.335 2.693 1.00 95.69 140 HIS A N 1
ATOM 1112 C CA . HIS A 1 140 ? -10.909 10.970 3.112 1.00 95.69 140 HIS A CA 1
ATOM 1113 C C . HIS A 1 140 ? -11.281 11.601 4.467 1.00 95.69 140 HIS A C 1
ATOM 1115 O O . HIS A 1 140 ? -10.548 11.443 5.440 1.00 95.69 140 HIS A O 1
ATOM 1121 N N . PRO A 1 141 ? -12.453 12.256 4.591 1.00 92.88 141 PRO A N 1
ATOM 1122 C CA . PRO A 1 141 ? -12.818 13.009 5.797 1.00 92.88 141 PRO A CA 1
ATOM 1123 C C . PRO A 1 141 ? -12.966 12.150 7.060 1.00 92.88 141 PRO A C 1
ATOM 1125 O O . PRO A 1 141 ? -12.749 12.652 8.158 1.00 92.88 141 PRO A O 1
ATOM 1128 N N . ASP A 1 142 ? -13.341 10.879 6.902 1.00 92.19 142 ASP A N 1
ATOM 1129 C CA . ASP A 1 142 ? -13.563 9.952 8.022 1.00 92.19 142 ASP A CA 1
ATOM 1130 C C . ASP A 1 142 ? -12.294 9.183 8.438 1.00 92.19 142 ASP A C 1
ATOM 1132 O O . ASP A 1 142 ? -12.337 8.374 9.363 1.00 92.19 142 ASP A O 1
ATOM 1136 N N . PHE A 1 143 ? -11.174 9.384 7.737 1.00 93.56 143 PHE A N 1
ATOM 1137 C CA . PHE A 1 143 ? -9.919 8.716 8.056 1.00 93.56 143 PHE A CA 1
ATOM 1138 C C . PHE A 1 143 ? -9.118 9.533 9.071 1.00 93.56 143 PHE A C 1
ATOM 1140 O O . PHE A 1 143 ? -8.752 10.682 8.817 1.00 93.56 143 PHE A O 1
ATOM 1147 N N . ASP A 1 144 ? -8.802 8.923 10.213 1.00 91.31 144 ASP A N 1
ATOM 1148 C CA . ASP A 1 144 ? -7.919 9.534 11.203 1.00 91.31 144 ASP A CA 1
ATOM 1149 C C . ASP A 1 144 ? -6.456 9.172 10.915 1.00 91.31 144 ASP A C 1
ATOM 1151 O O . ASP A 1 144 ? -6.004 8.047 11.150 1.00 91.31 144 ASP A O 1
ATOM 1155 N N . SER A 1 145 ? -5.702 10.143 10.402 1.00 87.38 145 SER A N 1
ATOM 1156 C CA . SER A 1 145 ? -4.265 10.006 10.152 1.00 87.38 145 SER A CA 1
ATOM 1157 C C . SER A 1 145 ? -3.405 10.272 11.395 1.00 87.38 145 SER A C 1
ATOM 1159 O O . SER A 1 145 ? -2.175 10.156 11.330 1.00 87.38 145 SER A O 1
ATOM 1161 N N . ALA A 1 146 ? -4.001 10.613 12.544 1.00 86.56 146 ALA A N 1
ATOM 1162 C CA . ALA A 1 146 ? -3.257 10.956 13.748 1.00 86.56 146 ALA A CA 1
ATOM 1163 C C . ALA A 1 146 ? -2.379 9.789 14.228 1.00 86.56 146 ALA A C 1
ATOM 1165 O O . ALA A 1 146 ? -2.840 8.728 14.647 1.00 86.56 146 ALA A O 1
ATOM 1166 N N . GLY A 1 147 ? -1.063 10.008 14.199 1.00 82.00 147 GLY A N 1
ATOM 1167 C CA . GLY A 1 147 ? -0.081 9.023 14.649 1.00 82.00 147 GLY A CA 1
ATOM 1168 C C . GLY A 1 147 ? 0.178 7.883 13.662 1.00 82.00 147 GLY A C 1
ATOM 1169 O O . GLY A 1 147 ? 0.926 6.965 14.010 1.00 82.00 147 GLY A O 1
ATOM 1170 N N . VAL A 1 148 ? -0.391 7.935 12.453 1.00 86.19 148 VAL A N 1
ATOM 1171 C CA . VAL A 1 148 ? -0.002 7.049 11.352 1.00 86.19 148 VAL A CA 1
ATOM 1172 C C . VAL A 1 148 ? 1.374 7.474 10.843 1.00 86.19 148 VAL A C 1
ATOM 1174 O O . VAL A 1 148 ? 1.635 8.653 10.612 1.00 86.19 148 VAL A O 1
ATOM 1177 N N . VAL A 1 149 ? 2.271 6.504 10.684 1.00 84.44 149 VAL A N 1
ATOM 1178 C CA . VAL A 1 149 ? 3.578 6.702 10.053 1.00 84.44 149 VAL A CA 1
ATOM 1179 C C . VAL A 1 149 ? 3.607 5.857 8.795 1.00 84.44 149 VAL A C 1
ATOM 1181 O O . VAL A 1 149 ? 3.734 4.632 8.862 1.00 84.44 149 VAL A O 1
ATOM 1184 N N . TRP A 1 150 ? 3.485 6.519 7.651 1.00 82.94 150 TRP A N 1
ATOM 1185 C CA . TRP A 1 150 ? 3.721 5.890 6.365 1.00 82.94 150 TRP A CA 1
ATOM 1186 C C . TRP A 1 150 ? 5.221 5.828 6.101 1.00 82.94 150 TRP A C 1
ATOM 1188 O O . TRP A 1 150 ? 5.925 6.835 6.191 1.00 82.94 150 TRP A O 1
ATOM 1198 N N . ASP A 1 151 ? 5.712 4.647 5.734 1.00 75.25 151 ASP A N 1
ATOM 1199 C CA . ASP A 1 151 ? 7.033 4.516 5.124 1.00 75.25 151 ASP A CA 1
ATOM 1200 C C . ASP A 1 151 ? 6.952 5.047 3.689 1.00 75.25 151 ASP A C 1
ATOM 1202 O O . ASP A 1 151 ? 6.862 4.287 2.721 1.00 75.25 151 ASP A O 1
ATOM 1206 N N . HIS A 1 152 ? 6.937 6.372 3.544 1.00 65.50 152 HIS A N 1
ATOM 1207 C CA . HIS A 1 152 ? 7.109 6.991 2.242 1.00 65.50 152 HIS A CA 1
ATOM 1208 C C . HIS A 1 152 ? 8.530 6.685 1.764 1.00 65.50 152 HIS A C 1
ATOM 1210 O O . HIS A 1 152 ? 9.514 7.129 2.360 1.00 65.50 152 HIS A O 1
ATOM 1216 N N . MET A 1 153 ? 8.652 5.905 0.689 1.00 52.41 153 MET A N 1
ATOM 1217 C CA . MET A 1 153 ? 9.936 5.777 0.010 1.00 52.41 153 MET A CA 1
ATOM 1218 C C . MET A 1 153 ? 10.328 7.133 -0.599 1.00 52.41 153 MET A C 1
ATOM 1220 O O . MET A 1 153 ? 9.451 7.836 -1.108 1.00 52.41 153 MET A O 1
ATOM 1224 N N . PRO A 1 154 ? 11.621 7.506 -0.559 1.00 51.59 154 PRO A N 1
ATOM 1225 C CA . PRO A 1 154 ? 12.103 8.706 -1.233 1.00 51.59 154 PRO A CA 1
ATOM 1226 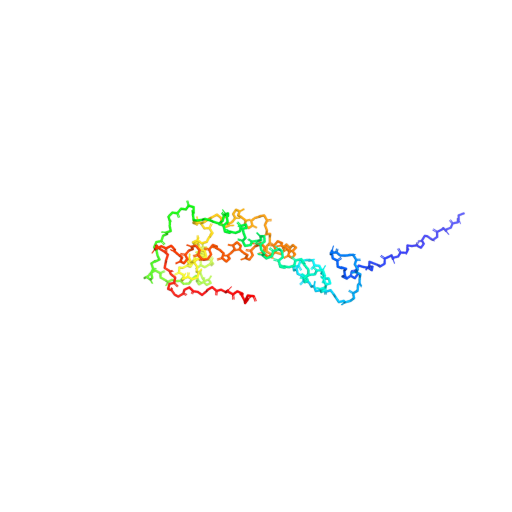C C . PRO A 1 154 ? 11.786 8.647 -2.737 1.00 51.59 154 PRO A C 1
ATOM 1228 O O . PRO A 1 154 ? 11.802 7.568 -3.333 1.00 51.59 154 PRO A O 1
ATOM 1231 N N . GLU A 1 155 ? 11.449 9.807 -3.309 1.00 49.41 155 GLU A N 1
ATOM 1232 C CA . GLU A 1 155 ? 11.001 9.976 -4.705 1.00 49.41 155 GLU A CA 1
ATOM 1233 C C . GLU A 1 155 ? 12.076 9.657 -5.761 1.00 49.41 155 GLU A C 1
ATOM 1235 O O . GLU A 1 155 ? 13.256 9.999 -5.522 1.00 49.41 155 GLU A O 1
#

pLDDT: mean 85.22, std 14.76, range [42.53, 98.44]

Organism: NCBI:txid2528017

Foldseek 3Di:
DDDDPDDDPPPPPPCQAAAPQPRHNDPQWDAQQPHTHHPVSCVVCVVVLLVVLLVCLVVAKDFDADQAAQDPVQAADQDPVCVVVVNPAGRHLQSSLVCCLPPGICLVVQLVVQPCRDGNSSVSNNLSNVVSNSVNLVPDPRRDNVPHDDPDDDD

Radius of gyration: 23.27 Å; chains: 1; bounding box: 51×69×50 Å

Sequence (155 aa):
MSDTEQQFDEVDDIDGPYCEGCGDSTGDVESLGDSWYCDSCLSAALPDWKTEAREFALQQCKITTAIPEFDSLDQHRCTPDDYAMGYRESNTPNAYACRCRHEYTNYDALVAGFPQHGDGRDRIFYLAIRRRIEELLEEHPDFDSAGVVWDHMPE

Secondary structure (DSSP, 8-state):
-------------------TTT----S-EEEETTEEEEHHHHHHHHHHHHHHHHHHHHHH--B-SPPPPP-GGG-----HHHHHTT-----SHHHHHHHHHHHHBSHHHHHTTS-TTS-HHHHHHHHHHHHHHHHHHHTSTT---TT--------